Protein AF-B6YU90-F1 (afdb_monomer_lite)

Radius of gyration: 13.64 Å; chains: 1; bounding box: 31×17×38 Å

Secondary structure (DSSP, 8-state):
--HHHHHHHHHHHHHHHHHHHHHHHTTSS-HHHHHHHHHHHHHHHHHHHHHHHHTT-

Foldseek 3Di:
DPPVVVVVVVVVVLVVLVVVLVCCVVVVDPVVSVVVSVVVVVVVVVVVVVVCVVVVD

pLDDT: mean 92.58, std 7.52, range [60.38, 97.62]

Sequence (57 aa):
MERKTFYRLLLVVVLILTLIYTLGLMGVVPFEASYYITLFMLMLFIYLRLDAKARGE

Structure (mmCIF, N/CA/C/O backbone):
data_AF-B6YU90-F1
#
_entry.id   AF-B6YU90-F1
#
loop_
_atom_site.group_PDB
_atom_site.id
_atom_site.type_symbol
_atom_site.label_atom_id
_atom_site.label_alt_id
_atom_site.label_comp_id
_atom_site.label_asym_id
_atom_site.label_entity_id
_atom_site.label_seq_id
_atom_site.pdbx_PDB_ins_code
_atom_site.Cartn_x
_atom_site.Cartn_y
_atom_site.Cartn_z
_atom_site.occupancy
_atom_site.B_iso_or_equiv
_atom_site.auth_seq_id
_atom_site.auth_comp_id
_atom_site.auth_asym_id
_atom_site.auth_atom_id
_atom_site.pdbx_PDB_model_num
ATOM 1 N N . MET A 1 1 ? -20.265 -3.365 4.471 1.00 60.38 1 MET A N 1
ATOM 2 C CA . MET A 1 1 ? -19.619 -4.694 4.585 1.00 60.38 1 MET A CA 1
ATOM 3 C C . MET A 1 1 ? -19.048 -4.825 5.985 1.00 60.38 1 MET A C 1
ATOM 5 O O . MET A 1 1 ? -18.545 -3.830 6.492 1.00 60.38 1 MET A O 1
ATOM 9 N N . GLU A 1 2 ? -19.118 -5.998 6.617 1.00 80.38 2 GLU A N 1
ATOM 10 C CA . GLU A 1 2 ? -18.385 -6.237 7.869 1.00 80.38 2 GLU A CA 1
ATOM 11 C C . GLU A 1 2 ? -16.897 -5.887 7.682 1.00 80.38 2 GLU A C 1
ATOM 13 O O . GLU A 1 2 ? -16.344 -6.141 6.606 1.00 80.38 2 GLU A O 1
ATOM 18 N N . ARG A 1 3 ? -16.232 -5.332 8.713 1.00 79.12 3 ARG A N 1
ATOM 19 C CA . ARG A 1 3 ? -14.784 -5.013 8.680 1.00 79.12 3 ARG A CA 1
ATOM 20 C C . ARG A 1 3 ? -13.968 -6.188 8.130 1.00 79.12 3 ARG A C 1
ATOM 22 O O . ARG A 1 3 ? -13.065 -6.003 7.322 1.00 79.12 3 ARG A O 1
ATOM 29 N N . LYS A 1 4 ? -14.350 -7.408 8.513 1.00 87.06 4 LYS A N 1
ATOM 30 C CA . LYS A 1 4 ? -13.740 -8.663 8.063 1.00 87.06 4 LYS A CA 1
ATOM 31 C C . LYS A 1 4 ? -13.808 -8.847 6.544 1.00 87.06 4 LYS A C 1
ATOM 33 O O . LYS A 1 4 ? -12.819 -9.241 5.932 1.00 87.06 4 LYS A O 1
ATOM 38 N N . THR A 1 5 ? -14.946 -8.534 5.932 1.00 91.19 5 THR A N 1
ATOM 39 C CA . THR A 1 5 ? -15.131 -8.604 4.477 1.00 91.19 5 THR A CA 1
ATOM 40 C C . THR A 1 5 ? -14.333 -7.515 3.769 1.00 91.19 5 THR A C 1
ATOM 42 O O . THR A 1 5 ? -13.717 -7.802 2.747 1.00 91.19 5 THR A O 1
ATOM 45 N N . PHE A 1 6 ? -14.263 -6.304 4.335 1.00 89.31 6 PHE A N 1
ATOM 46 C CA . PHE A 1 6 ? -13.438 -5.224 3.785 1.00 89.31 6 PHE A CA 1
ATOM 47 C C . PHE A 1 6 ? -11.949 -5.595 3.759 1.00 89.31 6 PHE A C 1
ATOM 49 O O . PHE A 1 6 ? -11.337 -5.556 2.695 1.00 89.31 6 PHE A O 1
ATOM 56 N N . TYR A 1 7 ? -11.379 -6.039 4.886 1.00 90.56 7 TYR A N 1
ATOM 57 C CA . TYR A 1 7 ? -9.971 -6.454 4.932 1.00 90.56 7 TYR A CA 1
ATOM 58 C C . TYR A 1 7 ? -9.685 -7.660 4.036 1.00 90.56 7 TYR A C 1
ATOM 60 O O . TYR A 1 7 ? -8.621 -7.732 3.431 1.00 90.56 7 TYR A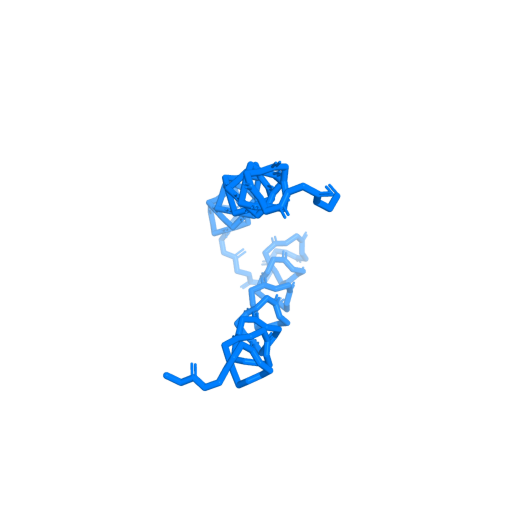 O 1
ATOM 68 N N . ARG A 1 8 ? -10.635 -8.594 3.900 1.00 93.69 8 ARG A N 1
ATOM 69 C CA . ARG A 1 8 ? -10.493 -9.732 2.983 1.00 93.69 8 ARG A CA 1
ATOM 70 C C . ARG A 1 8 ? -10.446 -9.283 1.524 1.00 93.69 8 ARG A C 1
ATOM 72 O O . ARG A 1 8 ? -9.628 -9.788 0.765 1.00 93.69 8 ARG A O 1
ATOM 79 N N . LEU A 1 9 ? -11.298 -8.338 1.136 1.00 94.75 9 LEU A N 1
ATOM 80 C CA . LEU A 1 9 ? -11.316 -7.802 -0.224 1.00 94.75 9 LEU A CA 1
ATOM 81 C C . LEU A 1 9 ? -10.049 -6.979 -0.497 1.00 94.75 9 LEU A C 1
ATOM 83 O O . LEU A 1 9 ? -9.417 -7.152 -1.536 1.00 94.75 9 LEU A O 1
ATOM 87 N N . LEU A 1 10 ? -9.616 -6.175 0.479 1.00 93.94 10 LEU A N 1
ATOM 88 C CA . LEU A 1 10 ? -8.356 -5.437 0.418 1.00 93.94 10 LEU A CA 1
ATOM 89 C C . LEU A 1 10 ? -7.149 -6.372 0.265 1.00 93.94 10 LEU A C 1
ATOM 91 O O . LEU A 1 10 ? -6.274 -6.106 -0.552 1.00 93.94 10 LEU A O 1
ATOM 95 N N . LEU A 1 11 ? -7.125 -7.490 0.996 1.00 94.88 11 LEU A N 1
ATOM 96 C CA . LEU A 1 11 ? -6.080 -8.506 0.878 1.00 94.88 11 LEU A CA 1
ATOM 97 C C . LEU A 1 11 ? -6.004 -9.071 -0.545 1.00 94.88 11 LEU A C 1
ATOM 99 O O . LEU A 1 11 ? -4.914 -9.172 -1.099 1.00 94.88 11 LEU A O 1
ATOM 103 N N . VAL A 1 12 ? -7.147 -9.408 -1.150 1.00 97.31 12 VAL A N 1
ATOM 104 C CA . VAL A 1 12 ? -7.188 -9.911 -2.533 1.00 97.31 12 VAL A CA 1
ATOM 105 C C . VAL A 1 12 ? -6.610 -8.880 -3.503 1.00 97.31 12 VAL A C 1
ATOM 107 O O . VAL A 1 12 ? -5.782 -9.231 -4.341 1.00 97.31 12 VAL A O 1
ATOM 110 N N . VAL A 1 13 ? -6.978 -7.605 -3.354 1.00 95.88 13 VAL A N 1
ATOM 111 C CA . VAL A 1 13 ? -6.428 -6.515 -4.176 1.00 95.88 13 VAL A CA 1
ATOM 112 C C . VAL A 1 13 ? -4.913 -6.404 -3.999 1.00 95.88 13 VAL A C 1
ATOM 114 O O . VAL A 1 13 ? -4.184 -6.377 -4.988 1.00 95.88 13 VAL A O 1
ATOM 117 N N . VAL A 1 14 ? -4.422 -6.405 -2.758 1.00 96.06 14 VAL A N 1
ATOM 118 C CA . VAL A 1 14 ? -2.985 -6.332 -2.454 1.00 96.06 14 VAL A CA 1
ATOM 119 C C . VAL A 1 14 ? -2.216 -7.499 -3.072 1.00 96.06 14 VAL A C 1
ATOM 121 O O . VAL A 1 14 ? -1.140 -7.289 -3.629 1.00 96.06 14 VAL A O 1
ATOM 124 N N . LEU A 1 15 ? -2.760 -8.715 -3.028 1.00 97.38 15 LEU A N 1
ATOM 125 C CA . LEU A 1 15 ? -2.117 -9.882 -3.632 1.00 97.38 15 LEU A CA 1
ATOM 126 C C . LEU A 1 15 ? -2.005 -9.745 -5.153 1.00 97.38 15 LEU A C 1
ATOM 128 O O . LEU A 1 15 ? -0.937 -9.994 -5.708 1.00 97.38 15 LEU A O 1
ATOM 132 N N . ILE A 1 16 ? -3.066 -9.286 -5.822 1.00 97.50 16 ILE A N 1
ATOM 133 C CA . ILE A 1 16 ? -3.045 -9.047 -7.272 1.00 97.50 16 ILE A CA 1
ATOM 134 C C . ILE A 1 16 ? -2.010 -7.973 -7.624 1.00 97.50 16 ILE A C 1
ATOM 136 O O . ILE A 1 16 ? -1.184 -8.179 -8.511 1.00 97.50 16 ILE A O 1
ATOM 140 N N . LEU A 1 17 ? -2.010 -6.848 -6.906 1.00 96.75 17 LEU A N 1
ATOM 141 C CA . LEU A 1 17 ? -1.041 -5.773 -7.129 1.00 96.75 17 LEU A CA 1
ATOM 142 C C . LEU A 1 17 ? 0.395 -6.239 -6.879 1.00 96.75 17 LEU A C 1
ATOM 144 O O . LEU A 1 17 ? 1.296 -5.8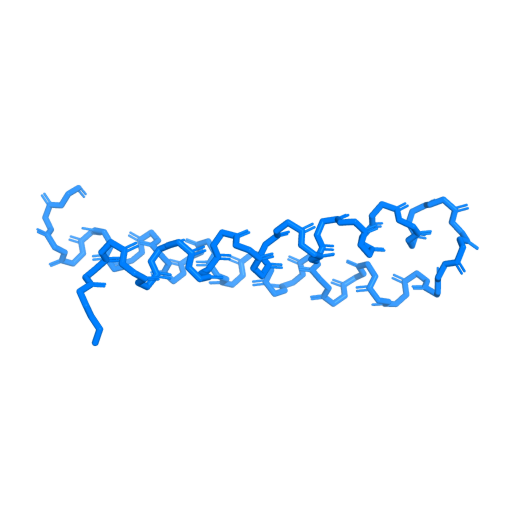42 -7.610 1.00 96.75 17 LEU A O 1
ATOM 148 N N . THR A 1 18 ? 0.607 -7.118 -5.899 1.00 96.31 18 THR A N 1
ATOM 149 C CA . THR A 1 18 ? 1.923 -7.703 -5.617 1.00 96.31 18 THR A CA 1
ATOM 150 C C . THR A 1 18 ? 2.409 -8.555 -6.786 1.00 96.31 18 THR A C 1
ATOM 152 O O . THR A 1 18 ? 3.553 -8.405 -7.205 1.00 96.31 18 THR A O 1
ATOM 155 N N . LEU A 1 19 ? 1.542 -9.390 -7.369 1.00 97.50 19 LEU A N 1
ATOM 156 C CA . LEU A 1 19 ? 1.888 -10.168 -8.563 1.00 97.50 19 LEU A CA 1
ATOM 157 C C . LEU A 1 19 ? 2.278 -9.253 -9.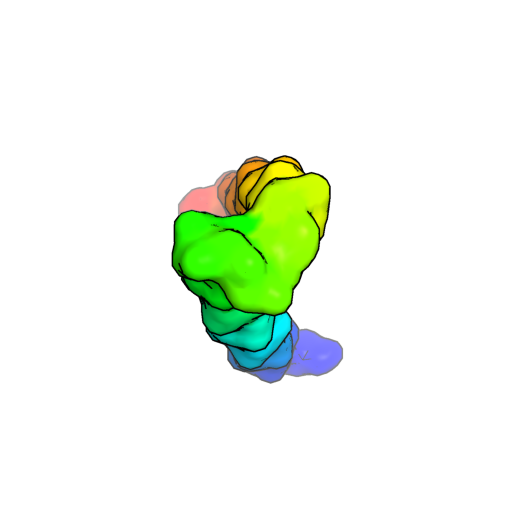729 1.00 97.50 19 LEU A C 1
ATOM 159 O O . LEU A 1 19 ? 3.315 -9.467 -10.353 1.00 97.50 19 LEU A O 1
ATOM 163 N N . ILE A 1 20 ? 1.493 -8.204 -9.990 1.00 97.12 20 ILE A N 1
ATOM 164 C CA . ILE A 1 20 ? 1.786 -7.238 -11.060 1.00 97.12 20 ILE A CA 1
ATOM 165 C C . ILE A 1 20 ? 3.110 -6.513 -10.788 1.00 97.12 20 ILE A C 1
ATOM 167 O O . ILE A 1 20 ? 3.927 -6.371 -11.693 1.00 97.12 20 ILE A O 1
ATOM 171 N N . TYR A 1 21 ? 3.354 -6.103 -9.543 1.00 96.38 21 TYR A N 1
ATOM 172 C CA . TYR A 1 21 ? 4.603 -5.466 -9.136 1.00 96.38 21 TYR A CA 1
ATOM 173 C C . TYR A 1 21 ? 5.815 -6.371 -9.381 1.00 96.38 21 TYR A C 1
ATOM 175 O O . TYR A 1 21 ? 6.811 -5.920 -9.948 1.00 96.38 21 TYR A O 1
ATOM 183 N N . THR A 1 22 ? 5.724 -7.653 -9.012 1.00 96.50 22 THR A N 1
ATOM 184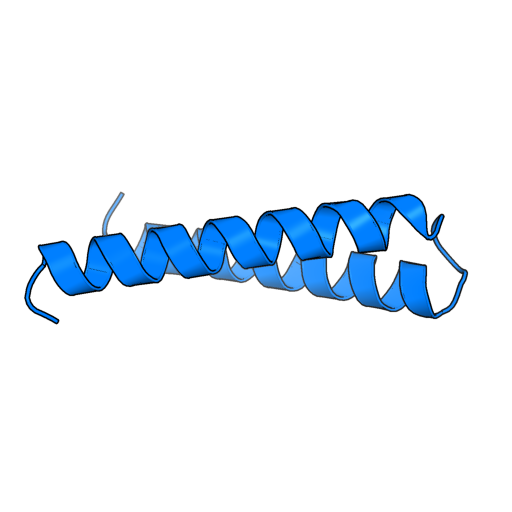 C CA . THR A 1 22 ? 6.782 -8.639 -9.269 1.00 96.50 22 THR A CA 1
ATOM 185 C C . THR A 1 22 ? 7.023 -8.820 -10.765 1.00 96.50 22 THR A C 1
ATOM 187 O O . THR A 1 22 ? 8.176 -8.827 -11.192 1.00 96.50 22 THR A O 1
ATOM 190 N N . LEU A 1 23 ? 5.963 -8.902 -11.573 1.00 97.25 23 LEU A N 1
ATOM 191 C CA . LEU A 1 23 ? 6.090 -8.978 -13.030 1.00 97.25 23 LEU A CA 1
ATOM 192 C C . LEU A 1 23 ? 6.747 -7.723 -13.621 1.00 97.25 23 LEU A C 1
ATOM 194 O O . LEU A 1 23 ? 7.572 -7.842 -14.526 1.00 97.25 23 LEU A O 1
ATOM 198 N N . GLY A 1 24 ? 6.436 -6.537 -13.095 1.00 95.38 24 GLY A N 1
ATOM 199 C CA . GLY A 1 24 ? 7.084 -5.294 -13.512 1.00 95.38 24 GLY A CA 1
ATOM 200 C C . GLY A 1 24 ? 8.565 -5.231 -13.127 1.00 95.38 24 GLY A C 1
ATOM 201 O O . GLY A 1 24 ? 9.387 -4.785 -13.921 1.00 95.38 24 GLY A O 1
ATOM 202 N N . LEU A 1 25 ? 8.946 -5.772 -11.964 1.00 94.31 25 LEU A N 1
ATOM 203 C CA . LEU A 1 25 ? 10.358 -5.904 -11.578 1.00 94.31 25 LEU A CA 1
ATOM 204 C C . LEU A 1 25 ? 11.126 -6.916 -12.438 1.00 94.31 25 LEU A C 1
ATOM 206 O O . LEU A 1 25 ? 12.309 -6.722 -12.701 1.00 94.31 25 LEU A O 1
ATOM 210 N N . MET A 1 26 ? 10.464 -7.987 -12.881 1.00 96.81 26 MET A N 1
ATOM 211 C CA . MET A 1 26 ? 11.041 -8.980 -13.794 1.00 96.81 26 MET A CA 1
ATOM 212 C C . MET A 1 26 ? 11.120 -8.487 -15.249 1.00 96.81 26 MET A C 1
ATOM 214 O O . MET A 1 26 ? 11.642 -9.202 -16.101 1.00 96.81 26 MET A O 1
ATOM 218 N N . GLY A 1 27 ? 10.597 -7.292 -15.549 1.00 93.81 27 GLY A N 1
ATOM 219 C CA . GLY A 1 27 ? 10.565 -6.731 -16.901 1.00 93.81 27 GLY A CA 1
ATOM 220 C C . GLY A 1 27 ? 9.492 -7.336 -17.812 1.00 93.81 27 GLY A C 1
ATOM 221 O O . GLY A 1 27 ? 9.538 -7.135 -19.022 1.00 93.81 27 GLY A O 1
ATOM 222 N N . VAL A 1 28 ? 8.525 -8.075 -17.254 1.00 96.69 28 VAL A N 1
ATOM 223 C CA . VAL A 1 28 ? 7.383 -8.643 -17.999 1.00 96.69 28 VAL A CA 1
ATOM 224 C C . VAL A 1 28 ? 6.308 -7.579 -18.255 1.00 96.69 28 VAL A C 1
ATOM 226 O O . VAL A 1 28 ? 5.621 -7.613 -19.272 1.00 96.69 28 VAL A O 1
ATOM 229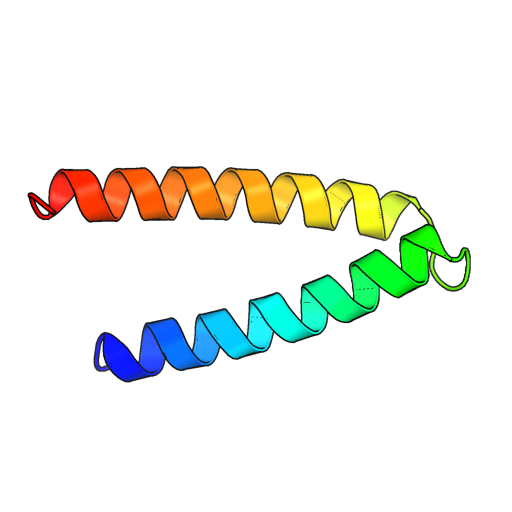 N N . VAL A 1 29 ? 6.164 -6.628 -17.331 1.00 94.75 29 VAL A N 1
ATOM 230 C CA . VAL A 1 29 ? 5.237 -5.485 -17.399 1.00 94.75 29 VAL A CA 1
ATOM 231 C C . VAL A 1 29 ? 6.067 -4.189 -17.352 1.00 94.75 29 VAL A C 1
ATOM 233 O O . VAL A 1 29 ? 7.151 -4.210 -16.765 1.00 94.75 29 VAL A O 1
ATOM 236 N N . PRO A 1 30 ? 5.612 -3.063 -17.942 1.00 95.56 30 PRO A N 1
ATOM 237 C CA . PRO A 1 30 ? 6.341 -1.797 -17.874 1.00 95.56 30 PRO A CA 1
ATOM 238 C C . PRO A 1 30 ? 6.647 -1.370 -16.432 1.00 95.56 30 PRO A C 1
ATOM 240 O O . PRO A 1 30 ? 5.793 -1.476 -15.546 1.00 95.56 30 PRO A O 1
ATOM 243 N N . PHE A 1 31 ? 7.864 -0.877 -16.195 1.00 93.31 31 PHE A N 1
ATOM 244 C CA . PHE A 1 31 ? 8.345 -0.506 -14.860 1.00 93.31 31 PHE A CA 1
ATOM 245 C C . PHE A 1 31 ? 7.504 0.609 -14.216 1.00 93.31 31 PHE A C 1
ATOM 247 O O . PHE A 1 31 ? 7.360 0.665 -12.991 1.00 93.31 31 PHE A O 1
ATOM 254 N N . GLU A 1 32 ? 6.881 1.461 -15.030 1.00 95.75 32 GLU A N 1
ATOM 255 C CA . GLU A 1 32 ? 5.949 2.502 -14.599 1.00 95.75 32 GLU A CA 1
ATOM 256 C C . GLU A 1 32 ? 4.797 1.915 -13.772 1.00 95.75 32 GLU A C 1
ATOM 258 O O . GLU A 1 32 ? 4.377 2.519 -12.783 1.00 95.75 32 GLU A O 1
ATOM 263 N N . ALA A 1 33 ? 4.325 0.707 -14.103 1.00 94.00 33 ALA A N 1
ATOM 264 C CA . ALA A 1 33 ? 3.299 0.030 -13.316 1.00 94.00 33 ALA A CA 1
ATOM 265 C C . ALA A 1 33 ? 3.796 -0.255 -11.889 1.00 94.00 33 ALA A C 1
ATOM 267 O O . ALA A 1 33 ? 3.104 0.065 -10.922 1.00 94.00 33 ALA A O 1
ATOM 268 N N . SER A 1 34 ? 5.016 -0.782 -11.738 1.00 95.19 34 SER A N 1
ATOM 269 C CA . SER A 1 34 ? 5.623 -1.034 -10.424 1.00 95.19 34 SER A CA 1
ATOM 270 C C . SER A 1 34 ? 5.829 0.251 -9.623 1.00 95.19 34 SER A C 1
ATOM 272 O O . SER A 1 34 ? 5.605 0.258 -8.408 1.00 95.19 34 SER A O 1
ATOM 274 N N . TYR A 1 35 ? 6.189 1.350 -10.291 1.00 96.00 35 TYR A N 1
ATOM 275 C CA . TYR A 1 35 ? 6.299 2.667 -9.665 1.00 96.00 35 TYR A CA 1
ATOM 276 C C . TYR A 1 35 ? 4.961 3.120 -9.060 1.00 96.00 35 TYR A C 1
ATOM 278 O O . TYR A 1 35 ? 4.888 3.424 -7.865 1.00 96.00 35 TYR A O 1
ATOM 286 N N . TYR A 1 36 ? 3.875 3.087 -9.839 1.00 97.06 36 TYR A N 1
ATOM 287 C CA . TYR A 1 36 ? 2.556 3.492 -9.346 1.00 97.06 36 TYR A CA 1
ATOM 288 C C . TYR A 1 36 ? 2.000 2.547 -8.278 1.00 97.06 36 TYR A C 1
ATOM 290 O O . TYR A 1 36 ? 1.396 3.017 -7.312 1.00 97.06 36 TYR A O 1
ATOM 298 N N . ILE A 1 37 ? 2.241 1.237 -8.396 1.00 96.50 37 ILE A N 1
ATOM 299 C CA . ILE A 1 37 ? 1.854 0.266 -7.363 1.00 96.50 37 ILE A CA 1
ATOM 300 C C . ILE A 1 37 ? 2.561 0.582 -6.044 1.00 96.50 37 ILE A C 1
ATOM 302 O O . ILE A 1 37 ? 1.925 0.576 -4.991 1.00 96.50 37 ILE A O 1
ATOM 306 N N . THR A 1 38 ? 3.849 0.919 -6.089 1.00 96.62 38 THR A N 1
ATOM 307 C CA . THR A 1 38 ? 4.616 1.289 -4.892 1.00 96.62 38 THR A CA 1
ATOM 308 C C . THR A 1 38 ? 4.031 2.526 -4.215 1.00 96.62 38 THR A C 1
ATOM 310 O O . THR A 1 38 ? 3.795 2.514 -3.005 1.00 96.62 38 THR A O 1
ATOM 313 N N . LEU A 1 39 ? 3.737 3.576 -4.990 1.00 97.62 39 LEU A N 1
ATOM 314 C CA . LEU A 1 39 ? 3.109 4.792 -4.468 1.00 97.62 39 LEU A CA 1
ATOM 315 C C . LEU A 1 39 ? 1.731 4.511 -3.863 1.00 97.62 39 LEU A C 1
ATOM 317 O O . LEU A 1 39 ? 1.429 4.984 -2.766 1.00 97.62 39 LEU A O 1
ATOM 321 N N . PHE A 1 40 ? 0.911 3.709 -4.542 1.00 97.00 40 PHE A N 1
ATOM 322 C CA . PHE A 1 40 ? -0.396 3.307 -4.037 1.00 97.00 40 PHE A CA 1
ATOM 323 C C . PHE A 1 40 ? -0.282 2.557 -2.705 1.00 97.00 40 PHE A C 1
ATOM 325 O O . PHE A 1 40 ? -0.977 2.897 -1.750 1.00 97.00 40 PHE A O 1
ATOM 332 N N . MET A 1 41 ? 0.619 1.576 -2.613 1.00 95.50 41 MET 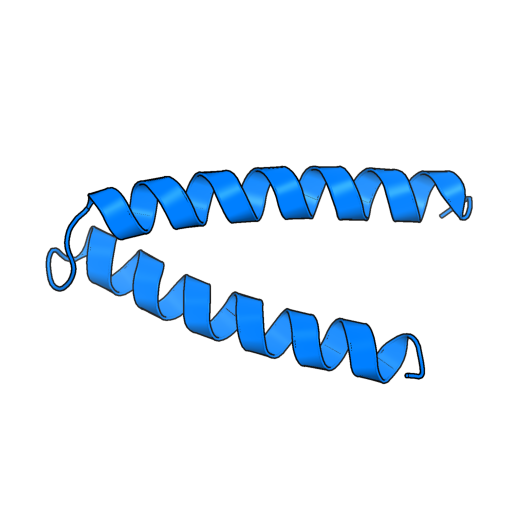A N 1
ATOM 333 C CA . MET A 1 41 ? 0.832 0.783 -1.399 1.00 95.50 41 MET A CA 1
ATOM 334 C C . MET A 1 41 ? 1.323 1.645 -0.233 1.00 95.50 41 MET A C 1
ATOM 336 O O . MET A 1 41 ? 0.869 1.463 0.897 1.00 95.50 41 MET A O 1
ATOM 340 N N . LEU A 1 42 ? 2.194 2.621 -0.502 1.00 97.06 42 LEU A N 1
ATOM 341 C CA . LEU A 1 42 ? 2.664 3.578 0.498 1.00 97.06 42 LEU A CA 1
ATOM 342 C C . LEU A 1 42 ? 1.511 4.437 1.035 1.00 97.06 42 LEU A C 1
ATOM 344 O O . LEU A 1 42 ? 1.336 4.550 2.249 1.00 97.06 42 LEU A O 1
ATOM 348 N N . MET A 1 43 ? 0.682 4.986 0.145 1.00 97.25 43 MET A N 1
ATOM 349 C CA . MET A 1 43 ? -0.493 5.770 0.537 1.00 97.25 43 MET A CA 1
ATOM 350 C C . MET A 1 43 ? -1.512 4.924 1.306 1.00 97.25 43 MET A C 1
ATOM 352 O O . MET A 1 43 ? -2.036 5.368 2.329 1.00 97.25 43 MET A O 1
ATOM 356 N N . LEU A 1 44 ? -1.752 3.688 0.860 1.00 94.81 44 LEU A N 1
ATOM 357 C CA . LEU A 1 44 ? -2.635 2.740 1.532 1.00 94.81 44 LEU A CA 1
ATOM 358 C C . LEU A 1 44 ? -2.131 2.417 2.943 1.00 94.81 44 LEU A C 1
ATOM 360 O O . LEU A 1 44 ? -2.915 2.426 3.889 1.00 94.81 44 LEU A O 1
ATOM 364 N N . PHE A 1 45 ? -0.830 2.176 3.107 1.00 94.69 45 PHE A N 1
ATOM 365 C CA . PHE A 1 45 ? -0.230 1.921 4.413 1.00 94.69 45 PHE A CA 1
ATOM 366 C C . PHE A 1 45 ? -0.410 3.109 5.363 1.00 94.69 45 PHE A C 1
ATOM 368 O O . PHE A 1 45 ? -0.848 2.921 6.499 1.00 94.69 45 PHE A O 1
ATOM 375 N N . ILE A 1 46 ? -0.128 4.331 4.898 1.00 96.75 46 ILE A N 1
ATOM 376 C CA . ILE A 1 46 ? -0.326 5.549 5.697 1.00 96.75 46 ILE A CA 1
ATOM 377 C C . ILE A 1 46 ? -1.796 5.683 6.100 1.00 96.75 46 ILE A C 1
ATOM 379 O O . ILE A 1 46 ? -2.090 5.911 7.273 1.00 96.75 46 ILE A O 1
ATOM 383 N N . TYR A 1 47 ? -2.718 5.494 5.157 1.00 94.31 47 TYR A N 1
ATOM 384 C CA . TYR A 1 47 ? -4.151 5.554 5.426 1.00 94.31 47 TYR A CA 1
ATOM 385 C C . TYR A 1 47 ? -4.579 4.540 6.496 1.00 94.31 47 TYR A C 1
ATOM 387 O O . TYR A 1 47 ? -5.208 4.917 7.484 1.00 94.31 47 TYR A O 1
ATOM 395 N N . LEU A 1 48 ? -4.187 3.271 6.348 1.00 92.56 48 LEU A N 1
ATOM 396 C CA . LEU A 1 48 ? -4.510 2.219 7.315 1.00 92.56 48 LEU A CA 1
ATOM 397 C C . LEU A 1 48 ? -3.894 2.496 8.690 1.00 92.56 48 LEU A C 1
ATOM 399 O O . LEU A 1 48 ? -4.535 2.256 9.711 1.00 92.56 48 LEU A O 1
ATOM 403 N N . ARG A 1 49 ? -2.670 3.032 8.732 1.00 92.56 49 ARG A N 1
ATOM 404 C CA . ARG A 1 49 ? -2.003 3.413 9.981 1.00 92.56 49 ARG A CA 1
ATOM 405 C C . ARG A 1 49 ? -2.754 4.527 10.707 1.00 92.56 49 ARG A C 1
ATOM 407 O O . ARG A 1 49 ? -2.861 4.486 11.932 1.00 92.56 49 ARG A O 1
ATOM 414 N N . LEU A 1 50 ? -3.252 5.518 9.970 1.00 94.69 50 LEU A N 1
ATOM 415 C CA . LEU A 1 50 ? -4.046 6.610 10.529 1.00 94.69 50 LEU A CA 1
ATOM 416 C C . LEU A 1 50 ? -5.423 6.127 10.998 1.00 94.69 50 LEU A C 1
ATOM 418 O O . LEU A 1 50 ? -5.849 6.525 12.079 1.00 94.69 50 LEU A O 1
ATOM 422 N N . ASP A 1 51 ? -6.084 5.247 10.240 1.00 89.31 51 ASP A N 1
ATOM 423 C CA . ASP A 1 51 ? -7.362 4.634 10.632 1.00 89.31 51 ASP A CA 1
ATOM 424 C C . ASP A 1 51 ? -7.220 3.794 11.914 1.00 89.31 51 ASP A C 1
ATOM 426 O O . ASP A 1 51 ? -8.028 3.952 12.827 1.00 89.31 51 ASP A O 1
ATOM 430 N N . ALA A 1 52 ? -6.160 2.986 12.035 1.00 89.56 52 ALA A N 1
ATOM 431 C CA . ALA A 1 52 ? -5.858 2.237 13.259 1.00 89.56 52 ALA A CA 1
ATOM 432 C C . ALA A 1 52 ? -5.641 3.176 14.460 1.00 89.56 52 ALA A C 1
ATOM 434 O O . ALA A 1 52 ? -6.301 3.042 15.490 1.00 89.56 52 ALA A O 1
ATOM 435 N N . LYS A 1 53 ? -4.818 4.221 14.287 1.00 91.62 53 LYS A N 1
ATOM 436 C CA . LYS A 1 53 ? -4.574 5.221 15.339 1.00 91.62 53 LYS A CA 1
ATOM 437 C C . LYS A 1 53 ? -5.856 5.953 15.755 1.00 91.62 53 LYS A C 1
ATOM 439 O O . LYS A 1 53 ? -6.059 6.200 16.940 1.00 91.62 53 LYS A O 1
ATOM 444 N N . ALA A 1 54 ? -6.724 6.303 14.803 1.00 89.69 54 ALA A N 1
ATOM 445 C CA . ALA A 1 54 ? -8.007 6.954 15.079 1.00 89.69 54 ALA A CA 1
ATOM 446 C C . ALA A 1 54 ? -8.980 6.041 15.844 1.00 89.69 54 ALA A C 1
ATOM 448 O O . ALA A 1 54 ? -9.853 6.530 16.559 1.00 89.69 54 ALA A O 1
ATOM 449 N N . ARG A 1 55 ? -8.818 4.720 15.716 1.00 85.06 55 ARG A N 1
ATOM 450 C CA . ARG A 1 55 ? -9.591 3.706 16.447 1.00 85.06 55 ARG A CA 1
ATOM 451 C C . ARG A 1 55 ? -9.031 3.400 17.835 1.00 85.06 55 ARG A C 1
ATOM 453 O O . ARG A 1 55 ? -9.680 2.669 18.576 1.00 85.06 55 ARG A O 1
ATOM 460 N N . GLY A 1 56 ? -7.886 3.986 18.195 1.00 76.69 56 GLY A N 1
ATOM 461 C CA . GLY A 1 56 ? -7.204 3.732 19.463 1.00 76.69 56 GLY A CA 1
ATOM 462 C C . GLY A 1 56 ? -6.485 2.380 19.518 1.00 76.69 56 GLY A C 1
ATOM 463 O O . GLY A 1 56 ? -6.204 1.910 20.617 1.00 76.69 56 GLY A O 1
ATOM 464 N N . GLU A 1 57 ? -6.224 1.768 18.355 1.00 61.50 57 GLU A N 1
ATOM 465 C CA . GLU A 1 57 ? -5.433 0.538 18.183 1.00 61.50 57 GLU A CA 1
ATOM 466 C C . GLU A 1 57 ? -3.934 0.845 18.000 1.00 61.50 57 GLU A C 1
ATOM 468 O O . GLU A 1 57 ? -3.587 1.872 17.361 1.00 61.50 57 GLU A O 1
#

Organism: Thermococcus onnurineus (strain NA1) (NCBI:txid523850)